Protein AF-A0A7S4GIH0-F1 (afdb_monomer_lite)

Sequence (119 aa):
CGVEVQSWQRVPSQLLNEHCQREKRPKPMYYTQSSKDGAHKQELVLPDGKNKDRDLRFCPVQTFETFALAKENVALLALLHVQGNLPLERKFPEPYRTTWLMAVQAKQQEEKAKQQEER

InterPro domains:
  IPR056328 ATP-dependent RNA helicase DHX29, DSRM-like domain [PF24385] (11-116)

Organism: NCBI:txid73025

Structure (mmCIF, N/CA/C/O backbone):
data_AF-A0A7S4GIH0-F1
#
_entry.id   AF-A0A7S4GIH0-F1
#
loop_
_atom_site.group_PDB
_atom_site.id
_atom_site.type_symbol
_atom_site.label_atom_id
_atom_site.label_alt_id
_atom_site.label_comp_id
_atom_site.label_asym_id
_atom_site.label_entity_id
_atom_site.label_seq_id
_atom_site.pdbx_PDB_ins_code
_atom_site.Cartn_x
_atom_site.Cartn_y
_atom_site.Cartn_z
_atom_site.occupancy
_atom_site.B_iso_or_equiv
_atom_site.auth_seq_id
_atom_site.auth_comp_id
_atom_site.auth_asym_id
_atom_site.auth_atom_id
_atom_site.pdbx_PDB_model_num
ATOM 1 N N . CYS A 1 1 ? 20.962 -3.126 -11.939 1.00 40.78 1 CYS A N 1
ATOM 2 C CA . CYS A 1 1 ? 20.384 -1.980 -11.208 1.00 40.78 1 CYS A CA 1
ATOM 3 C C . CYS A 1 1 ? 19.943 -2.449 -9.826 1.00 40.78 1 CYS A C 1
ATOM 5 O O . CYS A 1 1 ? 18.916 -3.106 -9.730 1.00 40.78 1 CYS A O 1
ATOM 7 N N . GLY A 1 2 ? 20.746 -2.212 -8.786 1.00 47.38 2 GLY A N 1
ATOM 8 C CA . GLY A 1 2 ? 20.371 -2.493 -7.399 1.00 47.38 2 GLY A CA 1
ATOM 9 C C . GLY A 1 2 ? 20.095 -1.168 -6.710 1.00 47.38 2 GLY A C 1
ATOM 10 O O . GLY A 1 2 ? 21.001 -0.352 -6.597 1.00 47.38 2 GLY A O 1
ATOM 11 N N . VAL A 1 3 ? 18.848 -0.918 -6.325 1.00 49.09 3 VAL A N 1
ATOM 12 C CA . VAL A 1 3 ? 18.538 0.221 -5.459 1.00 49.09 3 VAL A CA 1
ATOM 13 C C . VAL A 1 3 ? 19.093 -0.100 -4.074 1.00 49.09 3 VAL A C 1
ATOM 15 O O . VAL A 1 3 ? 18.634 -1.034 -3.418 1.00 49.09 3 VAL A O 1
ATOM 18 N N . GLU A 1 4 ? 20.130 0.623 -3.659 1.00 52.69 4 GLU A N 1
ATOM 19 C CA . GLU A 1 4 ? 20.672 0.545 -2.304 1.00 52.69 4 GLU A CA 1
ATOM 20 C C . GLU A 1 4 ? 19.619 1.078 -1.329 1.00 52.69 4 GLU A C 1
ATOM 22 O O . GLU A 1 4 ? 19.477 2.283 -1.121 1.00 52.69 4 GLU A O 1
ATOM 27 N N . VAL A 1 5 ? 18.830 0.162 -0.763 1.00 55.59 5 VAL A N 1
ATOM 28 C CA . VAL A 1 5 ? 17.877 0.485 0.296 1.00 55.59 5 VAL A CA 1
ATOM 29 C C . VAL A 1 5 ? 18.689 0.809 1.546 1.00 55.59 5 VAL A C 1
ATOM 31 O O . VAL A 1 5 ? 19.272 -0.075 2.174 1.00 55.59 5 VAL A O 1
ATOM 34 N N . GLN A 1 6 ? 18.756 2.090 1.896 1.00 57.94 6 GLN A N 1
ATOM 35 C CA . GLN A 1 6 ? 19.439 2.552 3.099 1.00 57.94 6 GLN A CA 1
ATOM 36 C C . GLN A 1 6 ? 18.769 1.941 4.340 1.00 57.94 6 GLN A C 1
ATOM 38 O O . GLN A 1 6 ? 17.567 1.694 4.358 1.00 57.94 6 GLN A O 1
ATOM 43 N N . SER A 1 7 ? 19.524 1.705 5.412 1.00 58.19 7 SER A N 1
ATOM 44 C CA . SER A 1 7 ? 19.049 0.972 6.603 1.00 58.19 7 SER A CA 1
ATOM 45 C C . SER A 1 7 ? 17.830 1.592 7.308 1.00 58.19 7 SER A C 1
ATOM 47 O O . SER A 1 7 ? 17.108 0.894 8.029 1.00 58.19 7 SER A O 1
ATOM 49 N N . TRP A 1 8 ? 17.571 2.885 7.094 1.00 63.22 8 TRP A N 1
ATOM 50 C CA . TRP A 1 8 ? 16.398 3.613 7.593 1.00 63.22 8 TRP A CA 1
ATOM 51 C C . TRP A 1 8 ? 15.198 3.583 6.637 1.00 63.22 8 TRP A C 1
ATOM 53 O O . TRP A 1 8 ? 14.088 3.935 7.041 1.00 63.22 8 TRP A O 1
ATOM 63 N N . GLN A 1 9 ? 15.399 3.165 5.389 1.00 70.81 9 GLN A N 1
ATOM 64 C CA . GLN A 1 9 ? 14.333 3.011 4.412 1.00 70.81 9 GLN A CA 1
ATOM 65 C C . GLN A 1 9 ? 13.540 1.738 4.715 1.00 70.81 9 GLN A C 1
ATOM 67 O O . GLN A 1 9 ? 14.070 0.717 5.172 1.00 70.81 9 GLN A O 1
ATOM 72 N N . ARG A 1 10 ? 12.227 1.817 4.513 1.00 78.19 10 ARG A N 1
ATOM 73 C CA . ARG A 1 10 ? 11.298 0.707 4.735 1.00 78.19 10 ARG A CA 1
ATOM 74 C C . ARG A 1 10 ? 10.426 0.536 3.506 1.00 78.19 10 ARG A C 1
ATOM 76 O O . ARG A 1 10 ? 9.946 1.515 2.937 1.00 78.19 10 ARG A O 1
ATOM 83 N N . VAL A 1 11 ? 10.220 -0.713 3.104 1.00 82.81 11 VAL A N 1
ATOM 84 C CA . VAL A 1 11 ? 9.291 -1.030 2.013 1.00 82.81 11 VAL A CA 1
ATOM 85 C C . VAL A 1 11 ? 7.837 -0.912 2.499 1.00 82.81 11 VAL A C 1
ATOM 87 O O . VAL A 1 11 ? 7.587 -1.038 3.706 1.00 82.81 11 VAL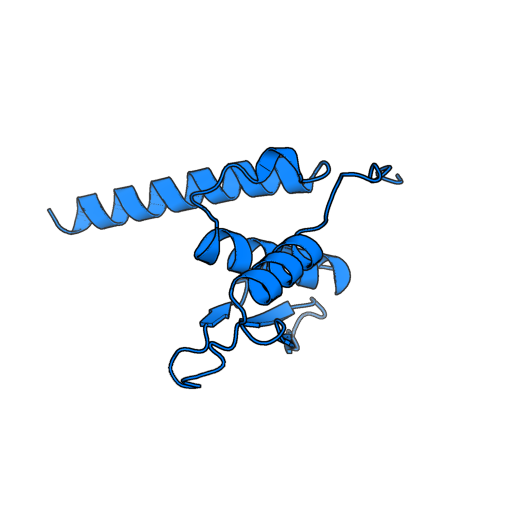 A O 1
ATOM 90 N N . PRO A 1 12 ? 6.865 -0.673 1.600 1.00 84.81 12 PRO A N 1
ATOM 91 C CA . PRO A 1 12 ? 5.449 -0.557 1.960 1.00 84.81 12 PRO A CA 1
ATOM 92 C C . PRO A 1 12 ? 4.939 -1.697 2.842 1.00 84.81 12 PRO A C 1
ATOM 94 O O . PRO A 1 12 ? 4.270 -1.445 3.846 1.00 84.81 12 PRO A O 1
ATOM 97 N N . SER A 1 13 ? 5.316 -2.942 2.538 1.00 87.44 13 SER A N 1
ATOM 98 C CA . SER A 1 13 ? 4.901 -4.103 3.331 1.00 87.44 13 SER A CA 1
ATOM 99 C C . SER A 1 13 ? 5.443 -4.098 4.768 1.00 87.44 13 SER A C 1
ATOM 101 O O . SER A 1 13 ? 4.757 -4.558 5.685 1.00 87.44 13 SER A O 1
ATOM 103 N N . GLN A 1 14 ? 6.642 -3.546 4.992 1.00 87.38 14 GLN A N 1
ATOM 104 C CA . GLN A 1 14 ? 7.226 -3.388 6.327 1.00 87.38 14 GLN A CA 1
ATOM 105 C C . GLN A 1 14 ? 6.496 -2.313 7.128 1.00 87.38 14 GLN A C 1
ATOM 107 O O . GLN A 1 14 ? 6.073 -2.593 8.249 1.00 87.38 14 GLN A O 1
ATOM 112 N N . LEU A 1 15 ? 6.287 -1.128 6.544 1.00 85.88 15 LEU A N 1
ATOM 113 C CA . LEU A 1 15 ? 5.575 -0.034 7.216 1.00 85.88 15 LEU A CA 1
ATOM 114 C C . LEU A 1 15 ? 4.146 -0.433 7.584 1.00 85.88 15 LEU A C 1
ATOM 116 O O . LEU A 1 15 ? 3.684 -0.126 8.681 1.00 85.88 15 LEU A O 1
ATOM 120 N N . LEU A 1 16 ? 3.467 -1.164 6.698 1.00 87.56 16 LEU A N 1
ATOM 121 C CA . LEU A 1 16 ? 2.125 -1.669 6.963 1.00 87.56 16 LEU A CA 1
ATOM 122 C C . LEU A 1 16 ? 2.108 -2.651 8.140 1.00 87.56 16 LEU A C 1
ATOM 124 O O . LEU A 1 16 ? 1.227 -2.583 8.993 1.00 87.56 16 LEU A O 1
ATOM 128 N N . ASN A 1 17 ? 3.100 -3.538 8.222 1.00 87.44 17 ASN A N 1
ATOM 129 C CA . ASN A 1 17 ? 3.228 -4.468 9.339 1.00 87.44 17 ASN A CA 1
ATOM 130 C C . ASN A 1 17 ? 3.520 -3.736 10.662 1.00 87.44 17 ASN A C 1
ATOM 132 O O . ASN A 1 17 ? 2.897 -4.047 11.674 1.00 87.44 17 ASN A O 1
ATOM 136 N N . GLU A 1 18 ? 4.414 -2.741 10.657 1.00 88.06 18 GLU A N 1
ATOM 137 C CA . GLU A 1 18 ? 4.680 -1.888 11.827 1.00 88.06 18 GLU A CA 1
ATOM 138 C C . GLU A 1 18 ? 3.420 -1.129 12.269 1.00 88.06 18 GLU A C 1
ATOM 140 O O . GLU A 1 18 ? 3.131 -1.029 13.462 1.00 88.06 18 GLU A O 1
ATOM 145 N N . HIS A 1 19 ? 2.634 -0.633 11.311 1.00 85.62 19 HIS A N 1
ATOM 146 C CA . HIS A 1 19 ? 1.367 0.030 11.589 1.00 85.62 19 HIS A CA 1
ATOM 147 C C . HIS A 1 19 ? 0.351 -0.924 12.230 1.00 85.62 19 HIS A C 1
ATOM 149 O O . HIS A 1 19 ? -0.187 -0.599 13.286 1.00 85.62 19 HIS A O 1
ATOM 155 N N . CYS A 1 20 ? 0.139 -2.118 11.663 1.00 86.19 20 CYS A N 1
ATOM 156 C CA . CYS A 1 20 ? -0.749 -3.127 12.250 1.00 86.19 20 CYS A CA 1
ATOM 157 C C . CYS A 1 20 ? -0.327 -3.502 13.676 1.00 86.19 20 CYS A C 1
ATOM 159 O O . CYS A 1 20 ? -1.175 -3.559 14.564 1.00 86.19 20 CYS A O 1
ATOM 161 N N . GLN A 1 21 ? 0.974 -3.678 13.925 1.00 86.31 21 GLN A N 1
ATOM 162 C CA . GLN A 1 21 ? 1.487 -3.956 15.270 1.00 86.31 21 GLN A CA 1
ATOM 163 C C . GLN A 1 21 ? 1.198 -2.814 16.250 1.00 86.31 21 GLN A C 1
ATOM 165 O O . GLN A 1 21 ? 0.744 -3.067 17.366 1.00 86.31 21 GLN A O 1
ATOM 170 N N . ARG A 1 22 ? 1.411 -1.558 15.835 1.00 85.62 22 ARG A N 1
ATOM 171 C CA . ARG A 1 22 ? 1.141 -0.378 16.670 1.00 85.62 22 ARG A CA 1
ATOM 172 C C . ARG A 1 22 ? -0.342 -0.233 17.008 1.00 85.62 22 ARG A C 1
ATOM 174 O O . ARG A 1 22 ? -0.678 0.048 18.153 1.00 85.62 22 ARG A O 1
ATOM 181 N N . GLU A 1 23 ? -1.214 -0.474 16.035 1.00 82.38 23 GLU A N 1
ATOM 182 C CA . GLU A 1 23 ? -2.673 -0.432 16.198 1.00 82.38 23 GLU A CA 1
ATOM 183 C C . GLU A 1 23 ? -3.230 -1.670 16.929 1.00 82.38 23 GLU A C 1
ATOM 185 O O . GLU A 1 23 ? -4.442 -1.801 17.087 1.00 82.38 23 GLU A O 1
ATOM 190 N N . LYS A 1 24 ? -2.365 -2.601 17.371 1.00 82.06 24 LYS A N 1
ATOM 191 C CA . LYS A 1 24 ? -2.740 -3.910 17.942 1.00 82.06 24 LYS A CA 1
ATOM 192 C C . LYS A 1 24 ? -3.682 -4.711 17.034 1.00 82.06 24 LYS A C 1
ATOM 194 O O . LYS A 1 24 ? -4.468 -5.531 17.511 1.00 82.06 24 LYS A O 1
ATOM 199 N N . ARG A 1 25 ? -3.598 -4.478 15.725 1.00 81.81 25 ARG A N 1
ATOM 200 C CA . ARG A 1 25 ? -4.331 -5.226 14.709 1.00 81.81 25 ARG A CA 1
ATOM 201 C C . ARG A 1 25 ? -3.562 -6.492 14.331 1.00 81.81 25 ARG A C 1
ATOM 203 O O . ARG A 1 25 ? -2.328 -6.511 14.399 1.00 81.81 25 ARG A O 1
ATOM 210 N N . PRO A 1 26 ? -4.258 -7.564 13.923 1.00 84.25 26 PRO A N 1
ATOM 211 C CA . PRO A 1 26 ? -3.596 -8.753 13.421 1.00 84.25 26 PRO A CA 1
ATOM 212 C C . PRO A 1 26 ? -2.791 -8.442 12.153 1.00 84.25 26 PRO A C 1
ATOM 214 O O . PRO A 1 26 ? -2.996 -7.439 11.467 1.00 84.25 26 PRO A O 1
ATOM 217 N N . LYS A 1 27 ? -1.831 -9.320 11.863 1.00 84.81 27 LYS A N 1
ATOM 218 C CA . LYS A 1 27 ? -0.886 -9.138 10.761 1.00 84.81 27 LYS A CA 1
ATOM 219 C C . LYS A 1 27 ? -1.622 -9.095 9.408 1.00 84.81 27 LYS A C 1
ATOM 221 O O . LYS A 1 27 ? -2.525 -9.910 9.210 1.00 84.81 27 LYS A O 1
ATOM 226 N N . PRO A 1 28 ? -1.215 -8.221 8.465 1.00 87.88 28 PRO A N 1
ATOM 227 C CA . PRO A 1 28 ? -1.763 -8.214 7.111 1.00 87.88 28 PRO A CA 1
ATOM 228 C C . PRO A 1 28 ? -1.589 -9.582 6.446 1.00 87.88 28 PRO A C 1
ATOM 230 O O . PRO A 1 28 ? -0.491 -10.152 6.451 1.00 87.88 28 PRO A O 1
ATOM 233 N N . MET A 1 29 ? -2.671 -10.093 5.865 1.00 89.19 29 MET A N 1
ATOM 234 C CA . MET A 1 29 ? -2.689 -11.350 5.124 1.00 89.19 29 MET A CA 1
ATOM 235 C C . MET A 1 29 ? -2.617 -11.063 3.631 1.00 89.19 29 MET A C 1
ATOM 237 O O . MET A 1 29 ? -3.361 -10.238 3.112 1.00 89.19 29 MET A O 1
ATOM 241 N N . TYR A 1 30 ? -1.709 -11.750 2.948 1.00 89.19 30 TYR A N 1
ATOM 242 C CA . TYR A 1 30 ? -1.490 -11.596 1.518 1.00 89.19 30 TYR A CA 1
ATOM 243 C C . TYR A 1 30 ? -1.978 -12.854 0.810 1.00 89.19 30 TYR A C 1
ATOM 245 O O . TYR A 1 30 ? -1.495 -13.950 1.094 1.00 89.19 30 TYR A O 1
ATOM 253 N N . TYR A 1 31 ? -2.900 -12.689 -0.127 1.00 88.69 31 TYR A N 1
ATOM 254 C CA . TYR A 1 31 ? -3.434 -13.758 -0.955 1.00 88.69 31 TYR A CA 1
ATOM 255 C C . TYR A 1 31 ? -2.953 -13.580 -2.385 1.00 88.69 31 TYR A C 1
ATOM 257 O O . TYR A 1 31 ? -2.834 -12.467 -2.900 1.00 88.69 31 TYR A O 1
ATOM 265 N N . THR A 1 32 ? -2.641 -14.693 -3.031 1.00 84.44 32 THR A N 1
ATOM 266 C CA . THR A 1 32 ? -2.300 -14.696 -4.451 1.00 84.44 32 THR A CA 1
ATOM 267 C C . THR A 1 32 ? -3.574 -14.926 -5.242 1.00 84.44 32 THR A C 1
ATOM 269 O O . THR A 1 32 ? -4.344 -15.829 -4.921 1.00 84.44 32 THR A O 1
ATOM 272 N N . GLN A 1 33 ? -3.799 -14.105 -6.261 1.00 81.12 33 GLN A N 1
ATOM 273 C CA . GLN A 1 33 ? -4.915 -14.233 -7.184 1.00 81.12 33 GLN A CA 1
ATOM 274 C C . GLN A 1 33 ? -4.374 -14.657 -8.550 1.00 81.12 33 GLN A C 1
ATOM 276 O O . GLN A 1 33 ? -3.474 -14.023 -9.109 1.00 81.12 33 GLN A O 1
ATOM 281 N N . SER A 1 34 ? -4.916 -15.749 -9.080 1.00 69.38 34 SER A N 1
ATOM 282 C CA . SER A 1 34 ? -4.587 -16.250 -10.411 1.00 69.38 34 SER A CA 1
ATOM 283 C C . SER A 1 34 ? -5.207 -15.321 -11.457 1.00 69.38 34 SER A C 1
ATOM 285 O O . SER A 1 34 ? -6.430 -15.203 -11.517 1.00 69.38 34 SER A O 1
ATOM 287 N N . SER A 1 35 ? -4.394 -14.660 -12.286 1.00 68.12 35 SER A N 1
ATOM 288 C CA . SER A 1 35 ? -4.905 -13.987 -13.490 1.00 68.12 35 SER A CA 1
ATOM 289 C C . SER A 1 35 ? -4.747 -14.897 -14.702 1.00 68.12 35 SER A C 1
ATOM 291 O O . SER A 1 35 ? -3.790 -15.664 -14.790 1.00 68.12 35 SER A O 1
ATOM 293 N N . LYS A 1 36 ? -5.696 -14.815 -15.641 1.00 65.69 36 LYS A N 1
ATOM 294 C CA . LYS A 1 36 ? -5.731 -15.662 -16.847 1.00 65.69 36 LYS A CA 1
ATOM 295 C C . LYS A 1 36 ? -4.543 -15.440 -17.797 1.00 65.69 36 LYS A C 1
ATOM 297 O O . LYS A 1 36 ? -4.260 -16.320 -18.597 1.00 65.69 36 LYS A O 1
ATOM 302 N N . ASP A 1 37 ? -3.840 -14.316 -17.664 1.00 69.19 37 ASP A N 1
ATOM 303 C CA . ASP A 1 37 ? -2.818 -13.844 -18.611 1.00 69.19 37 ASP A CA 1
ATOM 304 C C . ASP A 1 37 ? -1.365 -14.128 -18.176 1.00 69.19 37 ASP A C 1
ATOM 306 O O . ASP A 1 37 ? -0.424 -13.509 -18.656 1.00 69.19 37 ASP A O 1
ATOM 310 N N . GLY A 1 38 ? -1.151 -15.004 -17.186 1.00 69.94 38 GLY A N 1
ATOM 311 C CA . GLY A 1 38 ? 0.188 -15.234 -16.615 1.00 69.94 38 GLY A CA 1
ATOM 312 C C . GLY A 1 38 ? 0.717 -14.073 -15.759 1.00 69.94 38 GLY A C 1
ATOM 313 O O . GLY A 1 38 ? 1.796 -14.174 -15.184 1.00 69.94 38 GLY A O 1
ATOM 314 N N . ALA A 1 39 ? -0.058 -12.997 -15.617 1.00 77.44 39 ALA A N 1
ATOM 315 C CA . ALA A 1 39 ? 0.265 -11.869 -14.760 1.00 77.44 39 ALA A CA 1
ATOM 31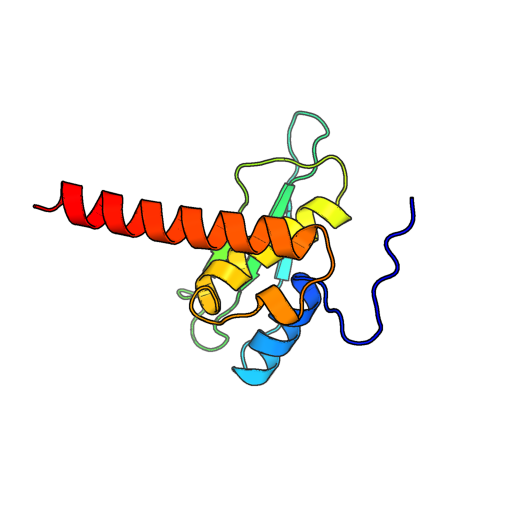6 C C . ALA A 1 39 ? -0.050 -12.155 -13.279 1.00 77.44 39 ALA A C 1
ATOM 318 O O . ALA A 1 39 ? -0.995 -12.875 -12.934 1.00 77.44 39 ALA A O 1
ATOM 319 N N . HIS A 1 40 ? 0.725 -11.558 -12.374 1.00 80.44 40 HIS A N 1
ATOM 320 C CA . HIS A 1 40 ? 0.582 -11.766 -10.938 1.00 80.44 40 HIS A CA 1
ATOM 321 C C . HIS A 1 40 ? -0.293 -10.692 -10.308 1.00 80.44 40 HIS A C 1
ATOM 323 O O . HIS A 1 40 ? -0.032 -9.492 -10.414 1.00 80.44 40 HIS A O 1
ATOM 329 N N . LYS A 1 41 ? -1.321 -11.139 -9.589 1.00 84.12 41 LYS A N 1
ATOM 330 C CA . LYS A 1 41 ? -2.191 -10.276 -8.799 1.00 84.12 41 LYS A CA 1
ATOM 331 C C . LYS A 1 41 ? -2.132 -10.714 -7.343 1.00 84.12 41 LYS A C 1
ATOM 333 O O . LYS A 1 41 ? -2.199 -11.905 -7.043 1.00 84.12 41 LYS A O 1
ATOM 338 N N . GLN A 1 42 ? -1.995 -9.755 -6.436 1.00 87.31 42 GLN A N 1
ATOM 339 C CA . GLN A 1 42 ? -2.047 -10.012 -5.002 1.00 87.31 42 GLN A CA 1
ATOM 340 C C . GLN A 1 42 ? -3.184 -9.233 -4.369 1.00 87.31 42 GLN A C 1
ATOM 342 O O . GLN A 1 42 ? -3.325 -8.041 -4.606 1.00 87.31 42 GLN A O 1
ATOM 347 N N . GLU A 1 43 ? -3.961 -9.917 -3.543 1.00 89.88 43 GLU A N 1
ATOM 348 C CA . GLU A 1 43 ? -4.935 -9.304 -2.654 1.00 89.88 43 GLU A CA 1
ATOM 349 C C . GLU A 1 43 ? -4.338 -9.204 -1.249 1.00 89.88 43 GLU A C 1
ATOM 351 O O . GLU A 1 43 ? -3.604 -10.090 -0.805 1.00 89.88 43 GLU A O 1
ATOM 356 N N . LEU A 1 44 ? -4.648 -8.122 -0.545 1.00 91.62 44 LEU A N 1
ATOM 357 C CA . LEU A 1 44 ? -4.260 -7.914 0.840 1.00 91.62 44 LEU A CA 1
ATOM 358 C C . LEU A 1 44 ? -5.501 -7.752 1.699 1.00 91.62 44 LEU A C 1
ATOM 360 O O . LEU A 1 44 ? -6.355 -6.918 1.415 1.00 91.62 44 LEU A O 1
ATOM 364 N N . VAL A 1 45 ? -5.562 -8.509 2.787 1.00 90.81 45 VAL A N 1
ATOM 365 C CA . VAL A 1 45 ? -6.605 -8.395 3.802 1.00 90.81 45 VAL A CA 1
ATOM 366 C C . VAL A 1 45 ? -5.990 -7.843 5.084 1.00 90.81 45 VAL A C 1
ATOM 368 O O . VAL A 1 45 ? -5.041 -8.411 5.629 1.00 90.81 45 VAL A O 1
ATOM 371 N N . LEU A 1 46 ? -6.526 -6.716 5.548 1.00 88.75 46 LEU A N 1
ATOM 372 C CA . LEU A 1 46 ? -6.267 -6.137 6.860 1.00 88.75 46 LEU A CA 1
ATOM 373 C C . LEU A 1 46 ? -7.383 -6.563 7.812 1.00 88.75 46 LEU A C 1
ATOM 375 O O . LEU A 1 46 ? -8.457 -5.957 7.793 1.00 88.75 46 LEU A O 1
ATOM 379 N N . PRO A 1 47 ? -7.153 -7.588 8.644 1.00 84.94 47 PRO A N 1
ATOM 380 C CA . PRO A 1 47 ? -8.137 -7.974 9.634 1.00 84.94 47 PRO A CA 1
ATOM 381 C C . PRO A 1 47 ? -8.256 -6.908 10.733 1.00 84.94 47 PRO A C 1
ATOM 383 O O . PRO A 1 47 ? -7.252 -6.337 11.163 1.00 84.94 47 PRO A O 1
ATOM 386 N N . ASP A 1 48 ? -9.466 -6.656 11.232 1.00 76.19 48 ASP A N 1
ATOM 387 C CA . ASP A 1 48 ? -9.683 -5.701 12.338 1.00 76.19 48 ASP A CA 1
ATOM 388 C C . ASP A 1 48 ? -9.440 -6.351 13.718 1.00 76.19 48 ASP A C 1
ATOM 390 O O . ASP A 1 48 ? -9.299 -5.679 14.738 1.00 76.19 48 ASP A O 1
ATOM 394 N N . GLY A 1 49 ? -9.360 -7.685 13.770 1.00 70.75 49 GLY A N 1
ATOM 395 C CA . GLY A 1 49 ? -9.083 -8.472 14.979 1.00 70.75 49 GLY A CA 1
ATOM 396 C C . GLY A 1 49 ? -10.273 -8.624 15.929 1.00 70.75 49 GLY A C 1
ATOM 397 O O . GLY A 1 49 ? -10.415 -9.681 16.537 1.00 70.75 49 GLY A O 1
ATOM 398 N N . LYS A 1 50 ? -11.155 -7.619 16.024 1.00 70.12 50 LYS A N 1
ATOM 399 C CA . LYS A 1 50 ? -12.413 -7.701 16.790 1.00 70.12 50 LYS A CA 1
ATOM 400 C C . LYS A 1 50 ? -13.606 -8.145 15.951 1.00 70.12 50 LYS A C 1
ATOM 402 O O . LYS A 1 50 ? -14.359 -9.001 16.397 1.00 70.12 50 LYS A O 1
ATOM 407 N N . ASN A 1 51 ? -13.772 -7.587 14.753 1.00 74.44 51 ASN A N 1
ATOM 408 C CA . ASN A 1 51 ? -14.902 -7.887 13.875 1.00 74.44 51 ASN A CA 1
ATOM 409 C C . ASN A 1 51 ? -14.407 -8.272 12.485 1.00 74.44 51 ASN A C 1
ATOM 411 O O . ASN A 1 51 ? -13.899 -7.417 11.767 1.00 74.44 51 ASN A O 1
ATOM 415 N N . LYS A 1 52 ? -14.634 -9.528 12.084 1.00 73.88 52 LYS A N 1
ATOM 416 C CA . LYS A 1 52 ? -14.290 -10.015 10.735 1.00 73.88 52 LYS A CA 1
ATOM 417 C C . LYS A 1 52 ? -15.055 -9.297 9.617 1.00 73.88 52 LYS A C 1
ATOM 419 O O . LYS A 1 52 ? -14.604 -9.234 8.483 1.00 73.88 52 LYS A O 1
ATOM 424 N N . ASP A 1 53 ? -16.216 -8.738 9.944 1.00 75.12 53 ASP A N 1
ATOM 425 C CA . ASP A 1 53 ? -17.028 -7.954 9.007 1.00 75.12 53 ASP A CA 1
ATOM 426 C C . ASP A 1 53 ? -16.376 -6.606 8.648 1.00 75.12 53 ASP A C 1
ATOM 428 O O . ASP A 1 53 ? -16.646 -6.0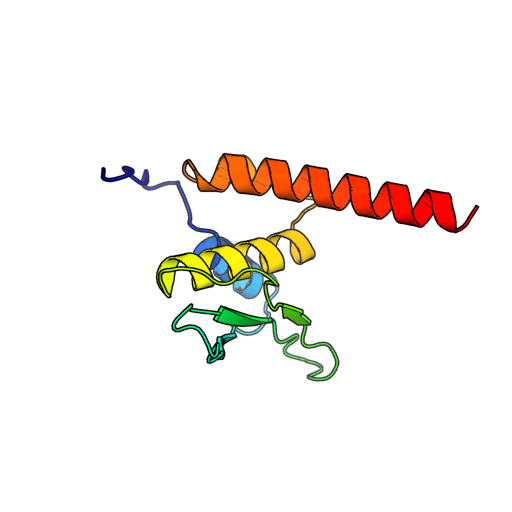25 7.603 1.00 75.12 53 ASP A O 1
ATOM 432 N N . ARG A 1 54 ? -15.455 -6.123 9.496 1.00 77.69 54 ARG A N 1
ATOM 433 C CA . ARG A 1 54 ? -14.677 -4.896 9.269 1.00 77.69 54 ARG A CA 1
ATOM 434 C C . ARG A 1 54 ? -13.296 -5.170 8.675 1.00 77.69 54 ARG A C 1
ATOM 436 O O . ARG A 1 54 ? -12.455 -4.273 8.662 1.00 77.69 54 ARG A O 1
ATOM 443 N N . ASP A 1 55 ? -13.056 -6.391 8.202 1.00 84.31 55 ASP A N 1
ATOM 444 C CA . ASP A 1 55 ? -11.805 -6.741 7.542 1.00 84.31 55 ASP A CA 1
ATOM 445 C C . ASP A 1 55 ? -11.716 -5.995 6.206 1.00 84.31 55 ASP A C 1
ATOM 447 O O . ASP A 1 55 ? -12.533 -6.181 5.302 1.00 84.31 55 ASP A O 1
ATOM 451 N N . LEU A 1 56 ? -10.704 -5.142 6.067 1.00 86.88 56 LEU A N 1
ATOM 452 C CA . LEU A 1 56 ? -10.513 -4.360 4.851 1.00 86.88 56 LEU A CA 1
ATOM 453 C C . LEU A 1 56 ? -9.761 -5.204 3.829 1.00 86.88 56 LEU A C 1
ATOM 455 O O . LEU A 1 56 ? -8.662 -5.687 4.101 1.00 86.88 56 LEU A O 1
ATOM 459 N N . ARG A 1 57 ? -10.335 -5.364 2.638 1.00 89.81 57 ARG A N 1
ATOM 460 C CA . ARG A 1 57 ? -9.707 -6.090 1.530 1.00 89.81 57 ARG A CA 1
ATOM 461 C C . ARG A 1 57 ? -9.284 -5.112 0.449 1.00 89.81 57 ARG A C 1
ATOM 463 O O . ARG A 1 57 ? -10.078 -4.290 0.001 1.00 89.81 57 ARG A O 1
ATOM 470 N N . PHE A 1 58 ? -8.038 -5.224 0.019 1.00 89.56 58 PHE A N 1
ATOM 471 C CA . PHE A 1 58 ? -7.437 -4.398 -1.013 1.00 89.56 58 PHE A CA 1
ATOM 472 C C . PHE A 1 58 ? -6.995 -5.292 -2.158 1.00 89.56 58 PHE A C 1
ATOM 474 O O . PHE A 1 58 ? -6.160 -6.178 -1.985 1.00 89.56 58 PHE A O 1
ATOM 481 N N . CYS A 1 59 ? -7.546 -5.039 -3.339 1.00 85.75 59 CYS A N 1
ATOM 482 C CA . CYS A 1 59 ? -7.211 -5.761 -4.553 1.00 85.75 59 CYS A CA 1
ATOM 483 C C . CYS A 1 59 ? -6.812 -4.728 -5.619 1.00 85.75 59 CYS A C 1
ATOM 485 O O . CYS A 1 59 ? -7.656 -3.921 -6.016 1.00 85.75 59 CYS A O 1
ATOM 487 N N . PRO A 1 60 ? -5.542 -4.690 -6.061 1.00 82.25 60 PRO A N 1
ATOM 488 C CA . PRO A 1 60 ? -5.111 -3.765 -7.096 1.00 82.25 60 PRO A CA 1
ATOM 489 C C . PRO A 1 60 ? -5.811 -4.130 -8.405 1.00 82.25 60 PRO A C 1
ATOM 491 O O . PRO A 1 60 ? -5.950 -5.305 -8.730 1.00 82.25 60 PRO A O 1
ATOM 494 N N . VAL A 1 61 ? -6.251 -3.138 -9.178 1.00 82.38 61 VAL A N 1
ATOM 495 C CA . VAL A 1 61 ? -6.805 -3.388 -10.524 1.00 82.38 61 VAL A CA 1
ATOM 496 C C . VAL A 1 61 ? -5.698 -3.842 -11.481 1.00 82.38 61 VAL A C 1
ATOM 498 O O . VAL A 1 61 ? -5.927 -4.675 -12.352 1.00 82.38 61 VAL A O 1
ATOM 501 N N . GLN A 1 62 ? -4.485 -3.332 -11.266 1.00 81.50 62 GLN A N 1
ATOM 502 C CA . GLN A 1 62 ? -3.298 -3.638 -12.054 1.00 81.50 62 GLN A CA 1
ATOM 503 C C . GLN A 1 62 ? -2.745 -5.029 -11.723 1.00 81.50 62 GLN A C 1
ATOM 505 O O . GLN A 1 62 ? -2.739 -5.466 -10.569 1.00 81.50 62 GLN A O 1
ATOM 510 N N . THR A 1 63 ? -2.246 -5.703 -12.753 1.00 85.25 63 THR A N 1
ATOM 511 C CA . THR A 1 63 ? -1.487 -6.949 -12.644 1.00 85.25 63 THR A CA 1
ATOM 512 C C . THR A 1 63 ? -0.005 -6.669 -12.857 1.00 85.25 63 THR A C 1
ATOM 514 O O . THR A 1 63 ? 0.346 -5.782 -13.631 1.00 85.25 63 THR A O 1
ATOM 517 N N . PHE A 1 64 ? 0.865 -7.426 -12.195 1.00 83.81 64 PHE A N 1
ATOM 518 C CA . PHE A 1 64 ? 2.304 -7.169 -12.189 1.00 83.81 64 PHE A CA 1
ATOM 519 C C . PHE A 1 64 ? 3.103 -8.370 -12.692 1.00 83.81 64 PHE A C 1
ATOM 521 O O . PHE A 1 64 ? 2.666 -9.515 -12.597 1.00 83.81 64 PHE A O 1
ATOM 528 N N . GLU A 1 65 ? 4.311 -8.102 -13.179 1.00 83.12 65 GLU A N 1
ATOM 529 C CA . GLU A 1 65 ? 5.222 -9.116 -13.725 1.00 83.12 65 GLU A CA 1
ATOM 530 C C . GLU A 1 65 ? 5.840 -10.018 -12.652 1.00 83.12 65 GLU A C 1
ATOM 532 O O . GLU A 1 65 ? 6.277 -11.124 -12.948 1.00 83.12 65 GLU A O 1
ATOM 537 N N . THR A 1 66 ? 5.885 -9.573 -11.391 1.00 84.00 66 THR A N 1
ATOM 538 C CA . THR A 1 66 ? 6.457 -10.359 -10.290 1.00 84.00 66 THR A CA 1
ATOM 539 C C . THR A 1 66 ? 5.588 -10.315 -9.041 1.00 84.00 66 THR A C 1
ATOM 541 O O . THR A 1 66 ? 4.957 -9.302 -8.723 1.00 84.00 66 THR A O 1
ATOM 544 N N . PHE A 1 67 ? 5.611 -11.406 -8.270 1.00 84.62 67 PHE A N 1
ATOM 545 C CA . PHE A 1 67 ? 4.941 -11.480 -6.969 1.00 84.62 67 PHE A CA 1
ATOM 546 C C . PHE A 1 67 ? 5.439 -10.418 -5.984 1.00 84.62 67 PHE A C 1
ATOM 548 O O . PHE A 1 67 ? 4.638 -9.854 -5.246 1.00 84.62 67 PHE A O 1
ATOM 555 N N . ALA A 1 68 ? 6.743 -10.121 -5.982 1.00 84.44 68 ALA A N 1
ATOM 556 C CA . ALA A 1 68 ? 7.317 -9.102 -5.106 1.00 84.44 68 ALA A CA 1
ATOM 557 C C . ALA A 1 68 ? 6.728 -7.716 -5.406 1.00 84.44 68 ALA A C 1
ATOM 559 O O . ALA A 1 68 ? 6.291 -7.022 -4.491 1.00 84.44 68 ALA A O 1
ATOM 560 N N . LEU A 1 69 ? 6.634 -7.346 -6.687 1.00 83.75 69 LEU A N 1
ATOM 561 C CA . LEU A 1 69 ? 6.048 -6.073 -7.092 1.00 83.75 69 LEU A CA 1
ATOM 562 C C . LEU A 1 69 ? 4.547 -6.017 -6.778 1.00 83.75 69 LEU A C 1
ATOM 564 O O . LEU A 1 69 ? 4.072 -5.010 -6.252 1.00 83.75 69 LEU A O 1
ATOM 568 N N . ALA A 1 70 ? 3.814 -7.105 -7.034 1.00 87.06 70 ALA A N 1
ATOM 569 C CA . ALA A 1 70 ? 2.397 -7.207 -6.691 1.00 87.06 70 ALA A CA 1
ATOM 570 C C . ALA A 1 70 ? 2.158 -7.029 -5.183 1.00 87.06 70 ALA A C 1
ATOM 572 O O . ALA A 1 70 ? 1.256 -6.290 -4.785 1.00 87.06 70 ALA A O 1
ATOM 573 N N . LYS A 1 71 ? 3.002 -7.653 -4.351 1.00 87.94 71 LYS A N 1
ATOM 574 C CA . LYS A 1 71 ? 2.959 -7.545 -2.890 1.00 87.94 71 LYS A CA 1
ATOM 575 C C . LYS A 1 71 ? 3.149 -6.111 -2.408 1.00 87.94 71 LYS A C 1
ATOM 577 O O . LYS A 1 71 ? 2.375 -5.631 -1.581 1.00 87.94 71 LYS A O 1
ATOM 582 N N . GLU A 1 72 ? 4.180 -5.433 -2.905 1.00 88.44 72 GLU A N 1
ATOM 583 C CA . GLU A 1 72 ? 4.494 -4.075 -2.463 1.00 88.44 72 GLU A CA 1
ATOM 584 C C . GLU A 1 72 ? 3.442 -3.070 -2.945 1.00 88.44 72 GLU A C 1
ATOM 586 O O . GLU A 1 72 ? 3.057 -2.190 -2.179 1.00 88.44 72 GLU A O 1
ATOM 591 N N . ASN A 1 73 ? 2.896 -3.238 -4.155 1.00 86.75 73 ASN A N 1
ATOM 592 C CA . ASN A 1 73 ? 1.819 -2.380 -4.658 1.00 86.75 73 ASN A CA 1
ATOM 593 C C . ASN A 1 73 ? 0.526 -2.525 -3.852 1.00 86.75 73 ASN A C 1
ATOM 595 O O . ASN A 1 73 ? -0.089 -1.522 -3.487 1.00 86.75 73 ASN A O 1
ATOM 599 N N . VAL A 1 74 ? 0.113 -3.754 -3.524 1.00 90.69 74 VAL A N 1
ATOM 600 C CA . VAL A 1 74 ? -1.092 -3.942 -2.705 1.00 90.69 74 VAL A CA 1
ATOM 601 C C . VAL A 1 74 ? -0.884 -3.449 -1.268 1.00 90.69 74 VAL A C 1
ATOM 603 O O . VAL A 1 74 ? -1.786 -2.845 -0.686 1.00 90.69 74 VAL A O 1
ATOM 606 N N . ALA A 1 75 ? 0.322 -3.615 -0.715 1.00 89.75 75 ALA A N 1
ATOM 607 C CA . ALA A 1 75 ? 0.682 -3.038 0.576 1.00 89.75 75 ALA A CA 1
ATOM 608 C C . ALA A 1 75 ? 0.643 -1.505 0.552 1.00 89.75 75 ALA A C 1
ATOM 610 O O . ALA A 1 75 ? 0.148 -0.898 1.500 1.00 89.75 75 ALA A O 1
ATOM 611 N N . LEU A 1 76 ? 1.109 -0.880 -0.534 1.00 88.44 76 LEU A N 1
ATOM 612 C CA . LEU A 1 76 ? 1.060 0.567 -0.731 1.00 88.44 76 LEU A CA 1
ATOM 613 C C . LEU A 1 76 ? -0.385 1.085 -0.738 1.00 88.44 76 LEU A C 1
ATOM 615 O O . LEU A 1 76 ? -0.679 2.060 -0.051 1.00 88.44 76 LEU A O 1
ATOM 619 N N . LEU A 1 77 ? -1.294 0.411 -1.453 1.00 89.00 77 LEU A N 1
ATOM 620 C CA . LEU A 1 77 ? -2.722 0.757 -1.485 1.00 89.00 77 LEU A CA 1
ATOM 621 C C . LEU A 1 77 ? -3.363 0.674 -0.098 1.00 89.00 77 LEU A C 1
ATOM 623 O O . LEU A 1 77 ? -4.042 1.607 0.335 1.00 89.00 77 LEU A O 1
ATOM 627 N N . ALA A 1 78 ? -3.115 -0.424 0.615 1.00 90.19 78 ALA A N 1
ATOM 628 C CA . ALA A 1 78 ? -3.625 -0.609 1.966 1.00 90.19 78 ALA A CA 1
ATOM 629 C C . ALA A 1 78 ? -3.096 0.483 2.906 1.00 90.19 78 ALA A C 1
ATOM 631 O O . ALA A 1 78 ? -3.867 1.114 3.630 1.00 90.19 78 ALA A O 1
ATOM 632 N N . LEU A 1 79 ? -1.793 0.768 2.837 1.00 88.81 79 LEU A N 1
ATOM 633 C CA . LEU A 1 79 ? -1.146 1.806 3.630 1.00 88.81 79 LEU A CA 1
ATOM 634 C C . LEU A 1 79 ? -1.686 3.203 3.306 1.00 88.81 79 LEU A C 1
ATOM 636 O O . LEU A 1 79 ? -1.874 4.005 4.213 1.00 88.81 79 LEU A O 1
ATOM 640 N N . LEU A 1 80 ? -1.983 3.500 2.041 1.00 87.94 80 LEU A N 1
ATOM 641 C CA . LEU A 1 80 ? -2.587 4.766 1.621 1.00 87.94 80 LEU A CA 1
ATOM 642 C C . LEU A 1 80 ? -4.005 4.933 2.179 1.00 87.94 80 LEU A C 1
ATOM 644 O O . LEU A 1 80 ? -4.451 6.044 2.483 1.00 87.94 80 LEU A O 1
ATOM 648 N N . HIS A 1 81 ? -4.729 3.831 2.346 1.00 86.06 81 HIS A N 1
ATOM 649 C CA . HIS A 1 81 ? -6.035 3.858 2.980 1.00 86.06 81 HIS A CA 1
ATOM 650 C C . HIS A 1 81 ? -5.920 4.172 4.478 1.00 86.06 81 HIS A C 1
ATOM 652 O O . HIS A 1 81 ? -6.572 5.103 4.944 1.00 86.06 81 HIS A O 1
ATOM 658 N N . VAL A 1 82 ? -5.044 3.470 5.210 1.00 84.56 82 VAL A N 1
ATOM 659 C CA . VAL A 1 82 ? -4.921 3.615 6.676 1.00 84.56 82 VAL A CA 1
ATOM 660 C C . VAL A 1 82 ? -4.083 4.817 7.130 1.00 84.56 82 VAL A C 1
ATOM 662 O O . VAL A 1 82 ? -4.346 5.406 8.173 1.00 84.56 82 VAL A O 1
ATOM 665 N N . GLN A 1 83 ? -3.065 5.195 6.359 1.00 83.06 83 GLN A N 1
ATOM 666 C CA . GLN A 1 83 ? -2.068 6.212 6.703 1.00 83.06 83 GLN A CA 1
ATOM 667 C C . GLN A 1 83 ? -1.841 7.240 5.583 1.00 83.06 83 GLN A C 1
ATOM 669 O O . GLN A 1 83 ? -0.870 7.990 5.645 1.00 83.06 83 GLN A O 1
ATOM 674 N N . GLY A 1 84 ? -2.727 7.344 4.586 1.00 77.44 84 GLY A N 1
ATOM 675 C CA . GLY A 1 84 ? -2.591 8.326 3.497 1.00 77.44 84 GLY A CA 1
ATOM 676 C C . GLY A 1 84 ? -2.606 9.794 3.939 1.00 77.44 84 GLY A C 1
ATOM 677 O O . GLY A 1 84 ? -2.245 10.663 3.157 1.00 77.44 84 GLY A O 1
ATOM 678 N N . ASN A 1 85 ? -2.984 10.069 5.191 1.00 76.75 85 ASN A N 1
ATOM 679 C CA . ASN A 1 85 ? -2.920 11.401 5.794 1.00 76.75 85 ASN A CA 1
ATOM 680 C C . ASN A 1 85 ? -1.561 11.714 6.459 1.00 76.75 85 ASN A C 1
ATOM 682 O O . ASN A 1 85 ? -1.334 12.829 6.918 1.00 76.75 85 ASN A O 1
ATOM 686 N N . LEU A 1 86 ? -0.659 10.732 6.569 1.00 79.62 86 LEU A N 1
ATOM 687 C CA . LEU A 1 86 ? 0.646 10.896 7.211 1.00 79.62 86 LEU A CA 1
ATOM 688 C C . LEU A 1 86 ? 1.757 11.081 6.162 1.00 79.62 86 LEU A C 1
ATOM 690 O O . LEU A 1 86 ? 1.754 10.390 5.140 1.00 79.62 86 LEU A O 1
ATOM 694 N N . PRO A 1 87 ? 2.768 11.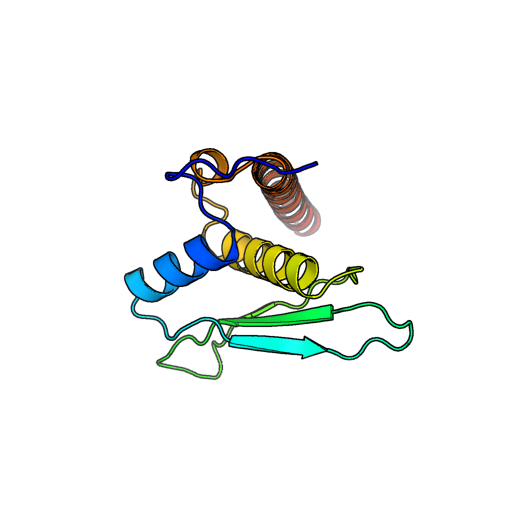934 6.425 1.00 77.44 87 PRO A N 1
ATOM 695 C CA . PRO A 1 87 ? 3.888 12.167 5.511 1.00 77.44 87 PRO A CA 1
ATOM 696 C C . PRO A 1 87 ? 4.913 11.017 5.565 1.00 77.44 87 PRO A C 1
ATOM 698 O O . PRO A 1 87 ? 6.046 11.167 6.027 1.00 77.44 87 PRO A O 1
ATOM 701 N N . LEU A 1 88 ? 4.503 9.831 5.105 1.00 76.12 88 LEU A N 1
ATOM 702 C CA . LEU A 1 88 ? 5.327 8.617 5.062 1.00 76.12 88 LEU A CA 1
ATOM 703 C C . LEU A 1 88 ? 6.372 8.625 3.938 1.00 76.12 88 LEU A C 1
ATOM 705 O O . LEU A 1 88 ? 7.307 7.827 3.976 1.00 76.12 88 LEU A O 1
ATOM 709 N N . GLU A 1 89 ? 6.275 9.566 2.993 1.00 77.00 89 GLU A N 1
ATOM 710 C CA . GLU A 1 89 ? 7.220 9.756 1.881 1.00 77.00 89 GLU A CA 1
ATOM 711 C C . GLU A 1 89 ? 8.690 9.791 2.325 1.00 77.00 89 GLU A C 1
ATOM 713 O O . GLU A 1 89 ? 9.569 9.328 1.607 1.00 77.00 89 GLU A O 1
ATOM 718 N N . ARG A 1 90 ? 8.960 10.286 3.540 1.00 75.88 90 ARG A N 1
ATOM 719 C CA . ARG A 1 90 ? 10.315 10.439 4.080 1.00 75.88 90 ARG A CA 1
ATOM 720 C C . ARG A 1 90 ? 10.955 9.115 4.480 1.00 75.88 90 ARG A C 1
ATOM 722 O O . ARG A 1 90 ? 12.151 9.103 4.730 1.00 75.88 90 ARG A O 1
ATOM 729 N N . LYS A 1 91 ? 10.176 8.036 4.600 1.00 77.75 91 LYS A N 1
ATOM 730 C CA . LYS A 1 91 ? 10.651 6.697 4.989 1.00 77.75 91 LYS A CA 1
ATOM 731 C C . LYS A 1 91 ? 10.781 5.743 3.804 1.00 77.75 91 LYS A C 1
ATOM 733 O O . LYS A 1 91 ? 11.393 4.685 3.945 1.00 77.75 91 LYS A O 1
ATOM 738 N N . PHE A 1 92 ? 10.200 6.099 2.660 1.00 79.19 92 PHE A N 1
ATOM 739 C CA . PHE A 1 92 ? 10.225 5.254 1.478 1.00 79.19 92 PHE A CA 1
ATOM 740 C C . PHE A 1 92 ? 11.546 5.386 0.711 1.00 79.19 92 PHE A C 1
ATOM 742 O O . PHE A 1 92 ? 12.033 6.503 0.524 1.00 79.19 92 PHE A O 1
ATOM 749 N N . PRO A 1 93 ? 12.104 4.269 0.215 1.00 79.69 93 PRO A N 1
ATOM 750 C CA . PRO A 1 93 ? 13.126 4.312 -0.818 1.00 79.69 93 PRO A CA 1
ATOM 751 C C . PRO A 1 93 ? 12.542 4.785 -2.157 1.00 79.69 93 PRO A C 1
ATOM 753 O O . PRO A 1 93 ? 11.363 4.575 -2.455 1.00 79.69 93 PRO A O 1
ATOM 756 N N . GLU A 1 94 ? 13.379 5.390 -2.996 1.00 71.25 94 GLU A N 1
ATOM 757 C CA . GLU A 1 94 ? 13.087 5.535 -4.427 1.00 71.25 94 GLU A CA 1
ATOM 758 C C . GLU A 1 94 ? 13.097 4.143 -5.084 1.00 71.25 94 GLU A C 1
ATOM 760 O O . GLU A 1 94 ? 13.977 3.339 -4.756 1.00 71.25 94 GLU A O 1
ATOM 765 N N . PRO A 1 95 ? 12.140 3.801 -5.974 1.00 76.62 95 PRO A N 1
ATOM 766 C CA . PRO A 1 95 ? 11.098 4.641 -6.600 1.00 76.62 95 PRO A CA 1
ATOM 767 C C . PRO A 1 95 ? 9.727 4.658 -5.880 1.00 76.62 95 PRO A C 1
ATOM 769 O O . PRO A 1 95 ? 8.765 5.284 -6.341 1.00 76.62 95 PRO A O 1
ATOM 772 N N . TYR A 1 96 ? 9.592 3.964 -4.748 1.00 78.12 96 TYR A N 1
ATOM 773 C CA . TYR A 1 96 ? 8.314 3.849 -4.032 1.00 78.12 96 TYR A CA 1
ATOM 774 C C . TYR A 1 96 ? 7.843 5.180 -3.452 1.00 78.12 96 TYR A C 1
ATOM 776 O O . TYR A 1 96 ? 6.641 5.430 -3.399 1.00 78.12 96 TYR A O 1
ATOM 784 N N . ARG A 1 97 ? 8.777 6.058 -3.066 1.00 82.12 97 ARG A N 1
ATOM 785 C CA . ARG A 1 97 ? 8.463 7.416 -2.607 1.00 82.12 97 ARG A CA 1
ATOM 786 C C . ARG A 1 97 ? 7.672 8.198 -3.654 1.00 82.12 97 ARG A C 1
ATOM 788 O O . ARG A 1 97 ? 6.618 8.745 -3.334 1.00 82.12 97 ARG A O 1
ATOM 795 N N . THR A 1 98 ? 8.167 8.230 -4.889 1.00 83.69 98 THR A N 1
ATOM 796 C CA . THR A 1 98 ? 7.501 8.912 -6.004 1.00 83.69 98 THR A CA 1
ATOM 797 C C . THR A 1 98 ? 6.112 8.321 -6.254 1.00 83.69 98 THR A C 1
ATOM 799 O O . THR A 1 98 ? 5.130 9.057 -6.343 1.00 83.69 98 THR A O 1
ATOM 802 N N . THR A 1 99 ? 6.005 6.990 -6.244 1.00 83.81 99 THR A N 1
ATOM 803 C CA . THR A 1 99 ? 4.722 6.286 -6.412 1.00 83.81 99 THR A CA 1
ATOM 804 C C . THR A 1 99 ? 3.725 6.637 -5.299 1.00 83.81 99 THR A C 1
ATOM 806 O O . THR A 1 99 ? 2.554 6.889 -5.572 1.00 83.81 99 THR A O 1
ATOM 809 N N . TRP A 1 100 ? 4.180 6.715 -4.044 1.00 85.56 100 TRP A N 1
ATOM 810 C CA . TRP A 1 100 ? 3.352 7.115 -2.903 1.00 85.56 100 TRP A CA 1
ATOM 811 C C . TRP A 1 100 ? 2.825 8.542 -3.045 1.00 85.56 100 TRP A C 1
ATOM 813 O O . TRP A 1 100 ? 1.637 8.773 -2.842 1.00 85.56 100 TRP A O 1
ATOM 823 N N . LEU A 1 101 ? 3.686 9.494 -3.414 1.00 85.62 101 LEU A N 1
ATOM 824 C CA . LEU A 1 101 ? 3.283 10.888 -3.608 1.00 85.62 101 LEU A CA 1
ATOM 825 C C . LEU A 1 101 ? 2.221 11.024 -4.701 1.00 85.62 101 LEU A C 1
ATOM 827 O O . LEU A 1 101 ? 1.207 11.686 -4.482 1.00 85.62 101 LEU A O 1
ATOM 831 N N . MET A 1 102 ? 2.416 10.344 -5.834 1.00 86.56 102 MET A N 1
ATOM 832 C CA . MET A 1 102 ? 1.417 10.296 -6.904 1.00 86.56 102 MET A CA 1
ATOM 833 C C . MET A 1 102 ? 0.100 9.685 -6.414 1.00 86.56 102 MET A C 1
ATOM 835 O O . MET A 1 102 ? -0.967 10.230 -6.683 1.00 86.56 102 MET A O 1
ATOM 839 N N . ALA A 1 103 ? 0.159 8.598 -5.642 1.00 85.00 103 ALA A N 1
ATOM 840 C CA . ALA A 1 103 ? -1.031 7.938 -5.116 1.00 85.00 103 ALA A CA 1
ATOM 841 C C . ALA A 1 103 ? -1.787 8.800 -4.082 1.00 85.00 103 ALA A C 1
ATOM 843 O O . ALA A 1 103 ? -3.016 8.840 -4.098 1.00 85.00 103 ALA A O 1
ATOM 844 N N . VAL A 1 104 ? -1.078 9.538 -3.218 1.00 86.69 104 VAL A N 1
ATOM 845 C CA . VAL A 1 104 ? -1.678 10.509 -2.282 1.00 86.69 104 VAL A CA 1
ATOM 846 C C . VAL A 1 104 ? -2.381 11.631 -3.040 1.00 86.69 104 VAL A C 1
ATOM 848 O O . VAL A 1 104 ? -3.521 11.960 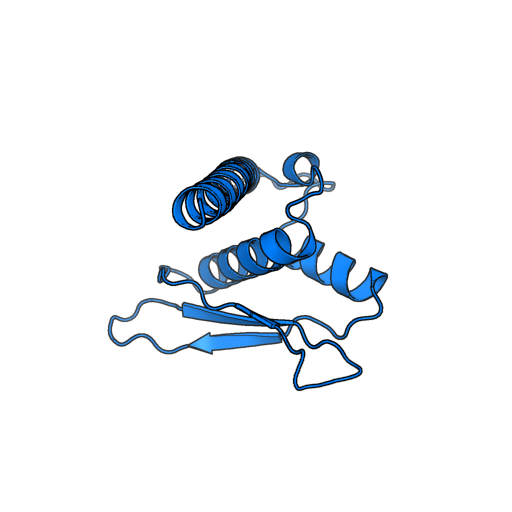-2.712 1.00 86.69 104 VAL A O 1
ATOM 851 N N . GLN A 1 105 ? -1.741 12.190 -4.069 1.00 85.88 105 GLN A N 1
ATOM 852 C CA . GLN A 1 105 ? -2.354 13.222 -4.907 1.00 85.88 105 GLN A CA 1
ATOM 853 C C . GLN A 1 105 ? -3.593 12.695 -5.638 1.00 85.88 105 GLN A C 1
ATOM 855 O O . GLN A 1 105 ? -4.634 13.350 -5.612 1.00 85.88 105 GLN A O 1
ATOM 860 N N . ALA A 1 106 ? -3.514 11.496 -6.221 1.00 85.44 106 ALA A N 1
ATOM 861 C CA . ALA A 1 106 ? -4.640 10.849 -6.889 1.00 85.44 106 ALA A CA 1
ATOM 862 C C . ALA A 1 106 ? -5.820 10.619 -5.930 1.00 85.44 106 ALA A C 1
ATOM 864 O O . ALA A 1 106 ? -6.958 10.934 -6.269 1.00 85.44 106 ALA A O 1
ATOM 865 N N . LYS A 1 107 ? -5.560 10.157 -4.698 1.00 83.50 107 LYS A N 1
ATOM 866 C CA . LYS A 1 107 ? -6.601 9.994 -3.670 1.00 83.50 107 LYS A CA 1
ATOM 867 C C . LYS A 1 107 ? -7.274 11.325 -3.331 1.00 83.50 107 LYS A C 1
ATOM 869 O O . LYS A 1 107 ? -8.495 11.395 -3.285 1.00 83.50 107 LYS A O 1
ATOM 874 N N . GLN A 1 108 ? -6.494 12.389 -3.135 1.00 83.69 108 GLN A N 1
ATOM 875 C CA . GLN A 1 108 ? -7.040 13.723 -2.859 1.00 83.69 108 GLN A CA 1
ATOM 876 C C . GLN A 1 108 ? -7.878 14.265 -4.024 1.00 83.69 108 GLN A C 1
ATOM 878 O O . GLN A 1 108 ? -8.867 14.958 -3.793 1.00 83.69 108 GLN A O 1
ATOM 883 N N . GLN A 1 109 ? -7.488 13.975 -5.268 1.00 83.62 109 GLN A N 1
ATOM 884 C CA . GLN A 1 109 ? -8.275 14.332 -6.449 1.00 83.62 109 GLN A CA 1
ATOM 885 C C . GLN A 1 109 ? -9.594 13.559 -6.501 1.00 83.62 109 GLN A C 1
ATOM 887 O O . GLN A 1 109 ? -10.627 14.172 -6.752 1.00 83.62 109 GLN A O 1
ATOM 892 N N . GLU A 1 110 ? -9.580 12.256 -6.212 1.00 83.94 110 GLU A N 1
ATOM 893 C CA . GLU A 1 110 ? -10.798 11.442 -6.165 1.00 83.94 110 GLU A CA 1
ATOM 894 C C . GLU A 1 110 ? -11.771 11.938 -5.085 1.00 83.94 110 GLU A C 1
ATOM 896 O O . GLU A 1 110 ? -12.964 12.074 -5.352 1.00 83.94 110 GLU A O 1
ATOM 901 N N . GLU A 1 111 ? -11.280 12.268 -3.886 1.00 83.69 111 GLU A N 1
ATOM 902 C CA . GLU A 1 111 ? -12.142 12.799 -2.821 1.00 83.69 111 GLU A CA 1
ATOM 903 C C . GLU A 1 111 ? -12.746 14.156 -3.194 1.00 83.69 111 GLU A C 1
ATOM 905 O O . GLU A 1 111 ? -13.934 14.375 -2.971 1.00 83.69 111 GLU A O 1
ATOM 910 N N . LYS A 1 112 ? -11.972 15.044 -3.833 1.00 83.06 112 LYS A N 1
ATOM 911 C CA . LYS A 1 112 ? -12.489 16.322 -4.347 1.00 83.06 112 LYS A CA 1
ATOM 912 C C . LYS A 1 112 ? -13.527 16.132 -5.453 1.00 83.06 112 LYS A C 1
ATOM 914 O O . LYS A 1 112 ? -14.519 16.852 -5.461 1.00 83.06 112 LYS A O 1
ATOM 919 N N . ALA A 1 113 ? -13.308 15.181 -6.362 1.00 84.12 113 ALA A N 1
ATOM 920 C CA . ALA A 1 113 ? -14.243 14.880 -7.443 1.00 84.12 113 ALA A CA 1
ATOM 921 C C . ALA A 1 113 ? -15.585 14.365 -6.897 1.00 84.12 113 ALA A C 1
ATOM 923 O O . ALA A 1 113 ? -16.630 14.877 -7.287 1.00 84.12 113 ALA A O 1
ATOM 924 N N . LYS A 1 114 ? -15.560 13.441 -5.924 1.00 81.00 114 LYS A N 1
ATOM 925 C CA . LYS A 1 114 ? -16.774 12.956 -5.238 1.00 81.00 114 LYS A CA 1
ATOM 926 C C . LYS A 1 114 ? -17.525 14.088 -4.534 1.00 81.00 114 LYS A C 1
ATOM 928 O O . LYS A 1 114 ? -18.734 14.215 -4.675 1.00 81.00 114 LYS A O 1
ATOM 933 N N . GLN A 1 115 ? -16.796 14.974 -3.853 1.00 77.38 115 GLN A N 1
ATOM 934 C CA . GLN A 1 115 ? -17.379 16.114 -3.138 1.00 77.38 115 GLN A CA 1
ATOM 935 C C . GLN A 1 115 ? -17.994 17.181 -4.064 1.00 77.38 115 GLN A C 1
ATOM 937 O O . GLN A 1 115 ? -18.792 18.000 -3.608 1.00 77.38 115 GLN A O 1
ATOM 942 N N . GLN A 1 116 ? -17.608 17.194 -5.344 1.00 75.50 116 GLN A N 1
ATOM 943 C CA . GLN A 1 116 ? -18.141 18.095 -6.366 1.00 75.50 116 GLN A CA 1
ATOM 944 C C . GLN A 1 116 ? -19.351 17.502 -7.107 1.00 75.50 116 GLN A C 1
ATOM 946 O O . GLN A 1 116 ? -20.174 18.270 -7.585 1.00 75.50 116 GLN A O 1
ATOM 951 N N . GLU A 1 117 ? -19.478 16.174 -7.184 1.00 76.19 117 GLU A N 1
ATOM 952 C CA . GLU A 1 117 ? -20.631 15.494 -7.798 1.00 76.19 117 GLU A CA 1
ATOM 953 C C . GL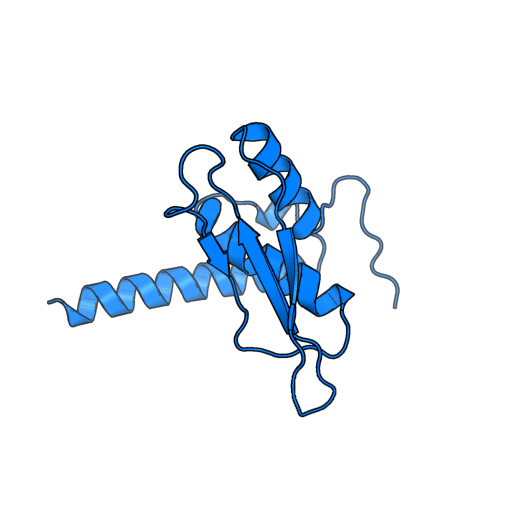U A 1 117 ? -21.863 15.447 -6.870 1.00 76.19 117 GLU A C 1
ATOM 955 O O . GLU A 1 117 ? -22.994 15.410 -7.343 1.00 76.19 117 GLU A O 1
ATOM 960 N N . GLU A 1 118 ? -21.665 15.523 -5.550 1.00 65.62 118 GLU A N 1
ATOM 961 C CA . GLU A 1 118 ? -22.747 15.608 -4.548 1.00 65.62 118 GLU A CA 1
ATOM 962 C C . GLU A 1 118 ? -23.279 17.043 -4.299 1.00 65.62 118 GLU A C 1
ATOM 964 O O . GLU A 1 118 ? -24.079 17.250 -3.382 1.00 65.62 118 GLU A O 1
ATOM 969 N N . ARG A 1 119 ? -22.842 18.045 -5.077 1.00 52.69 119 ARG A N 1
ATOM 970 C CA . ARG A 1 119 ? -23.275 19.454 -4.978 1.00 52.69 119 ARG A CA 1
ATOM 971 C C . ARG A 1 119 ? -24.083 19.902 -6.186 1.00 52.69 119 ARG A C 1
ATOM 973 O O . ARG A 1 119 ? -25.039 20.676 -5.957 1.00 52.69 119 ARG A O 1
#

pLDDT: mean 80.24, std 9.81, range [40.78, 91.62]

Secondary structure (DSSP, 8-state):
------TT---HHHHHHHHHHHTTPPPPEEEEEE-TTS-EEEEEEE--SS-GGG-EEE--SS-BSSHHHHHHHHHHHHHHHHHTTS-GGGGPPTTHHHHHHHHHHHHHHHHHHHHHHT-

Foldseek 3Di:
DDQPQPPQADFLQRVLQVVCVVLVWDHKDKDWDDDPPQFTWIKIWGARRPDNVPIDIFTDPDTHPDPVVNSRVSSLVVCCVVPLVPQCLVRHGPPVSVVSVVVSVVVVVVVVVVVVVVD

Radius of gyration: 15.23 Å; chains: 1; bounding box: 44×36×37 Å